Protein AF-A0A920PML4-F1 (afdb_monomer_lite)

Structure (mmCIF, N/CA/C/O backbone):
data_AF-A0A920PML4-F1
#
_entry.id   AF-A0A920PML4-F1
#
loop_
_atom_site.group_PDB
_atom_site.id
_atom_site.type_symbol
_atom_site.label_atom_id
_atom_site.label_alt_id
_atom_site.label_comp_id
_atom_site.label_asym_id
_atom_site.label_entity_id
_atom_site.label_seq_id
_atom_site.pdbx_PDB_ins_code
_atom_site.Cartn_x
_atom_site.Cartn_y
_atom_site.Cartn_z
_atom_site.occupancy
_atom_site.B_iso_or_equiv
_atom_site.auth_seq_id
_atom_site.auth_comp_id
_atom_site.auth_asym_id
_atom_site.auth_atom_id
_atom_site.pdbx_PDB_model_num
ATOM 1 N N . MET A 1 1 ? -35.516 1.525 7.802 1.00 27.05 1 MET A N 1
ATOM 2 C CA . MET A 1 1 ? -34.539 1.904 6.757 1.00 27.05 1 MET A CA 1
ATOM 3 C C . MET A 1 1 ? -33.253 1.131 7.011 1.00 27.05 1 MET A C 1
ATOM 5 O O . MET A 1 1 ? -32.820 1.053 8.150 1.00 27.05 1 MET A O 1
ATOM 9 N N . SER A 1 2 ? -32.764 0.420 5.994 1.00 31.12 2 SER A N 1
ATOM 10 C CA . SER A 1 2 ? -31.795 -0.679 6.101 1.00 31.12 2 SER A CA 1
ATOM 11 C C . SER A 1 2 ? -30.356 -0.174 5.957 1.00 31.12 2 SER A C 1
ATOM 13 O O . SER A 1 2 ? -29.983 0.253 4.870 1.00 31.12 2 SER A O 1
ATOM 15 N N . ALA A 1 3 ? -29.548 -0.254 7.018 1.00 28.50 3 ALA A N 1
ATOM 16 C CA . ALA A 1 3 ? -28.111 0.017 6.953 1.00 28.50 3 ALA A CA 1
ATOM 17 C C . ALA A 1 3 ? -27.355 -1.235 6.470 1.00 28.50 3 ALA A C 1
ATOM 19 O O . ALA A 1 3 ? -27.394 -2.297 7.102 1.00 28.50 3 ALA A O 1
ATOM 20 N N . ALA A 1 4 ? -26.701 -1.111 5.315 1.00 30.27 4 ALA A N 1
ATOM 21 C CA . ALA A 1 4 ? -25.788 -2.105 4.769 1.00 30.27 4 ALA A CA 1
ATOM 22 C C . ALA A 1 4 ? -24.530 -2.195 5.650 1.00 30.27 4 ALA A C 1
ATOM 24 O O . ALA A 1 4 ? -23.875 -1.188 5.906 1.00 30.27 4 ALA A O 1
ATOM 25 N N . ARG A 1 5 ? -24.209 -3.406 6.120 1.00 32.88 5 ARG A N 1
ATOM 26 C CA . ARG A 1 5 ? -23.005 -3.717 6.904 1.00 32.88 5 ARG A CA 1
ATOM 27 C C . ARG A 1 5 ? -21.889 -4.095 5.935 1.00 32.88 5 ARG A C 1
ATOM 29 O O . ARG A 1 5 ? -21.975 -5.139 5.293 1.00 32.88 5 ARG A O 1
ATOM 36 N N . TRP A 1 6 ? -20.887 -3.236 5.801 1.00 36.00 6 TRP A N 1
ATOM 37 C CA . TRP A 1 6 ? -19.739 -3.450 4.924 1.00 36.00 6 TRP A CA 1
ATOM 38 C C . TRP A 1 6 ? -18.569 -4.047 5.713 1.00 36.00 6 TRP A C 1
ATOM 40 O O . TRP A 1 6 ? -18.260 -3.579 6.803 1.00 36.00 6 TRP A O 1
ATOM 50 N N . GLY A 1 7 ? -17.900 -5.053 5.148 1.00 38.28 7 GLY A N 1
ATOM 51 C CA . GLY A 1 7 ? -16.597 -5.528 5.612 1.00 38.28 7 GLY A CA 1
ATOM 52 C C . GLY A 1 7 ? -15.780 -6.072 4.431 1.00 38.28 7 GLY A C 1
ATOM 53 O O . GLY A 1 7 ? -16.308 -6.909 3.695 1.00 38.28 7 GLY A O 1
ATOM 54 N N . PRO A 1 8 ? -14.538 -5.604 4.188 1.00 38.62 8 PRO A N 1
ATOM 55 C CA . PRO A 1 8 ? -13.738 -6.070 3.062 1.00 38.62 8 PRO A CA 1
ATOM 56 C C . PRO A 1 8 ? -12.984 -7.356 3.431 1.00 38.62 8 PRO A C 1
ATOM 58 O O . PRO A 1 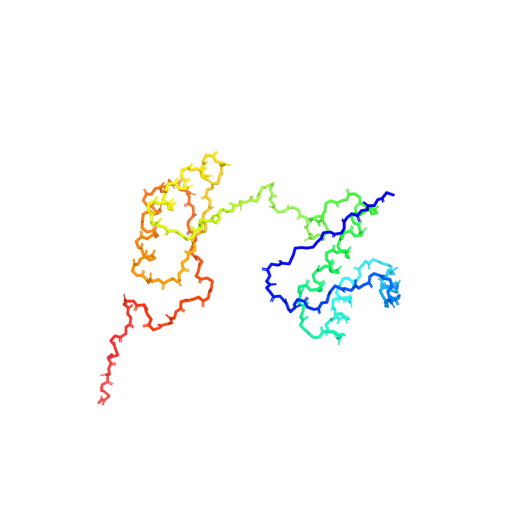8 ? -12.203 -7.397 4.378 1.00 38.62 8 PRO A O 1
ATOM 61 N N . THR A 1 9 ? -13.197 -8.424 2.665 1.00 45.94 9 THR A N 1
ATOM 62 C CA . THR A 1 9 ? -12.413 -9.667 2.752 1.00 45.94 9 THR A CA 1
ATOM 63 C C . THR A 1 9 ? -11.302 -9.611 1.698 1.00 45.94 9 THR A C 1
ATOM 65 O O . THR A 1 9 ? -11.587 -9.680 0.507 1.00 45.94 9 THR A O 1
ATOM 68 N N . TYR A 1 10 ? -10.040 -9.433 2.115 1.00 42.72 10 TYR A N 1
ATOM 69 C CA . TYR A 1 10 ? -8.894 -9.251 1.198 1.00 42.72 10 TYR A CA 1
ATOM 70 C C . TYR A 1 10 ? -8.141 -10.553 0.852 1.00 42.72 10 TYR A C 1
ATOM 72 O O . TYR A 1 10 ? -7.543 -10.646 -0.216 1.00 42.72 10 TYR A O 1
ATOM 80 N N . LEU A 1 11 ? -8.171 -11.575 1.717 1.00 39.28 11 LEU A N 1
ATOM 81 C CA . LEU A 1 11 ? -7.466 -12.849 1.505 1.00 39.28 11 LEU A CA 1
ATOM 82 C C . LEU A 1 11 ? -8.445 -14.028 1.394 1.00 39.28 11 LEU A C 1
ATOM 84 O O . LEU A 1 11 ? -9.502 -13.989 2.031 1.00 39.28 11 LEU A O 1
ATOM 88 N N . PRO A 1 12 ? -8.110 -15.082 0.620 1.00 36.81 12 PRO A N 1
ATOM 89 C CA . PRO A 1 12 ? -8.953 -16.265 0.510 1.00 36.81 12 PRO A CA 1
ATOM 90 C C . PRO A 1 12 ? -9.056 -16.972 1.869 1.00 36.81 12 PRO A C 1
ATOM 92 O O . PRO A 1 12 ? -8.082 -17.522 2.377 1.00 36.81 12 PRO A O 1
ATOM 95 N N . GLY A 1 13 ? -10.254 -16.948 2.452 1.00 44.03 13 GLY A N 1
ATOM 96 C CA . GLY A 1 13 ? -10.689 -17.864 3.505 1.00 44.03 13 GLY A CA 1
ATOM 97 C C . GLY A 1 13 ? -11.590 -18.952 2.905 1.00 44.03 13 GLY A C 1
ATOM 98 O O . GLY A 1 13 ? -12.191 -18.714 1.853 1.00 44.03 13 GLY A O 1
ATOM 99 N N . PRO A 1 14 ? -11.694 -20.145 3.520 1.00 37.91 14 PRO A N 1
ATOM 100 C CA . PRO A 1 14 ? -12.562 -21.212 3.026 1.00 37.91 14 PRO A CA 1
ATOM 101 C C . PRO A 1 14 ? -13.987 -20.695 2.765 1.00 37.91 14 PRO A C 1
ATOM 103 O O . PRO A 1 14 ? -14.621 -20.104 3.637 1.00 37.91 14 PRO A O 1
ATOM 106 N N . CYS A 1 15 ? -14.490 -20.919 1.547 1.00 32.44 15 CYS A N 1
ATOM 107 C CA . CYS A 1 15 ? -15.743 -20.358 1.022 1.00 32.44 15 CYS A CA 1
ATOM 108 C C . CYS A 1 15 ? -17.030 -20.944 1.644 1.00 32.44 15 CYS A C 1
ATOM 110 O O . CYS A 1 15 ? -18.126 -20.710 1.138 1.00 32.44 15 CYS A O 1
ATOM 112 N N . GLY A 1 16 ? -16.924 -21.707 2.731 1.00 42.53 16 GLY A N 1
ATOM 113 C CA . GLY A 1 16 ? -18.049 -22.351 3.403 1.00 42.53 16 GLY A CA 1
ATOM 114 C C . GLY A 1 16 ? -18.379 -21.660 4.717 1.00 42.53 16 GLY A C 1
ATOM 115 O O . GLY A 1 16 ? -17.903 -22.081 5.763 1.00 42.53 16 GLY A O 1
ATOM 116 N N . GLY A 1 17 ? -19.194 -20.606 4.676 1.00 39.62 17 GLY A N 1
ATOM 117 C CA . GLY A 1 17 ? -19.681 -19.986 5.907 1.00 39.62 17 GLY A CA 1
ATOM 118 C C . GLY A 1 17 ? -20.259 -18.592 5.731 1.00 39.62 17 GLY A C 1
ATOM 119 O O . GLY A 1 17 ? -19.791 -17.661 6.373 1.00 39.62 17 GLY A O 1
ATOM 120 N N . ARG A 1 18 ? -21.294 -18.421 4.896 1.00 34.62 18 ARG A N 1
ATOM 121 C CA . ARG A 1 18 ? -22.249 -17.335 5.169 1.00 34.62 18 ARG A CA 1
ATOM 122 C C . ARG A 1 18 ? -23.067 -17.785 6.379 1.00 34.62 18 ARG A C 1
ATOM 124 O O . ARG A 1 18 ? -23.756 -18.797 6.251 1.00 34.62 18 ARG A O 1
ATOM 131 N N . PRO A 1 19 ? -23.032 -17.094 7.528 1.00 43.34 19 PRO A N 1
ATOM 132 C CA . PRO A 1 19 ? -23.997 -17.371 8.572 1.00 43.34 19 PRO A CA 1
ATOM 133 C C . PRO A 1 19 ? -25.368 -16.966 8.029 1.00 43.34 19 PRO A C 1
ATOM 135 O O . PRO A 1 19 ? -25.600 -15.798 7.710 1.00 43.34 19 PRO A O 1
ATOM 138 N N . ASP A 1 20 ? -26.261 -17.940 7.876 1.00 33.97 20 ASP A N 1
ATOM 139 C CA . ASP A 1 20 ? -27.686 -17.684 7.722 1.00 33.97 20 ASP A CA 1
ATOM 140 C C . ASP A 1 20 ? -28.137 -16.831 8.917 1.00 33.97 20 ASP A C 1
ATOM 142 O O . ASP A 1 20 ? -28.082 -17.260 10.074 1.00 33.97 20 ASP A O 1
ATOM 146 N N . ARG A 1 21 ? -28.549 -15.594 8.619 1.00 41.91 21 ARG A N 1
ATOM 147 C CA . ARG A 1 21 ? -28.994 -14.572 9.576 1.00 41.91 21 ARG A CA 1
ATOM 148 C C . ARG A 1 21 ? -30.116 -15.074 10.493 1.00 41.91 21 ARG A C 1
ATOM 150 O O . ARG A 1 21 ? -30.304 -14.500 11.564 1.00 41.91 21 ARG A O 1
ATOM 157 N N . ASN A 1 22 ? -30.842 -16.119 10.095 1.00 37.00 22 ASN A N 1
ATOM 158 C CA . ASN A 1 22 ? -32.088 -16.516 10.737 1.00 37.00 22 ASN A CA 1
ATOM 159 C C . ASN A 1 22 ? -32.000 -17.777 11.605 1.00 37.00 22 ASN A C 1
ATOM 161 O O . ASN A 1 22 ? -33.006 -18.118 12.225 1.00 37.00 22 ASN A O 1
ATOM 165 N N . ARG A 1 23 ? -30.848 -18.465 11.704 1.00 32.09 23 ARG A N 1
ATOM 166 C CA . ARG A 1 23 ? -30.821 -19.786 12.368 1.00 32.09 23 ARG A CA 1
ATOM 167 C C . ARG A 1 23 ? -30.288 -19.835 13.800 1.00 32.09 23 ARG A C 1
ATOM 169 O O . ARG A 1 23 ? -30.569 -20.808 14.488 1.00 32.09 23 ARG A O 1
ATOM 176 N N . HIS A 1 24 ? -29.626 -18.796 14.310 1.00 35.00 24 HIS A N 1
ATOM 177 C CA . HIS A 1 24 ? -29.233 -18.756 15.724 1.00 35.00 24 HIS A CA 1
ATOM 178 C C . HIS A 1 24 ? -29.248 -17.325 16.280 1.00 35.00 24 HIS A C 1
ATOM 180 O O . HIS A 1 24 ? -28.524 -16.469 15.763 1.00 35.00 24 HIS A O 1
ATOM 186 N N . PRO A 1 25 ? -29.988 -17.036 17.370 1.00 38.00 25 PRO A N 1
ATOM 187 C CA . PRO A 1 25 ? -29.679 -15.883 18.202 1.00 38.00 25 PRO A CA 1
ATOM 188 C C . PRO A 1 25 ? -28.335 -16.165 18.886 1.00 38.00 25 PRO A C 1
ATOM 190 O O . PRO A 1 25 ? -28.274 -16.739 19.968 1.00 38.00 25 PRO A O 1
ATOM 193 N N . GLY A 1 26 ? -27.239 -15.851 18.195 1.00 40.12 26 GLY A N 1
ATOM 194 C CA . GLY A 1 26 ? -25.895 -16.001 18.738 1.00 40.12 26 GLY A CA 1
ATOM 195 C C . GLY A 1 26 ? -25.697 -15.139 19.996 1.00 40.12 26 GLY A C 1
ATOM 196 O O . GLY A 1 26 ? -26.408 -14.147 20.185 1.00 40.12 26 GLY A O 1
ATOM 197 N N . PRO A 1 27 ? -24.704 -15.465 20.839 1.00 38.72 27 PRO A N 1
ATOM 198 C CA . PRO A 1 27 ? -24.451 -14.816 22.134 1.00 38.72 27 PRO A CA 1
ATOM 199 C C . PRO A 1 27 ? -24.060 -13.327 22.039 1.00 38.72 27 PRO A C 1
ATOM 201 O O . PRO A 1 27 ? -23.781 -12.686 23.041 1.00 38.72 27 PRO A O 1
ATOM 204 N N . TRP A 1 28 ? -24.054 -12.731 20.847 1.00 43.59 28 TRP A N 1
ATOM 205 C CA . TRP A 1 28 ? -23.623 -11.355 20.607 1.00 43.59 28 TRP A CA 1
ATOM 206 C C . TRP A 1 28 ? -24.568 -10.297 21.197 1.00 43.59 28 TRP A C 1
ATOM 208 O O . TRP A 1 28 ? -24.132 -9.178 21.451 1.00 43.59 28 TRP A O 1
ATOM 218 N N . LYS A 1 29 ? -25.837 -10.634 21.487 1.00 36.31 29 LYS A N 1
ATOM 219 C CA . LYS A 1 29 ? -26.763 -9.715 22.181 1.00 36.31 29 LYS A CA 1
ATOM 220 C C . LYS A 1 29 ? -26.274 -9.309 23.577 1.00 36.31 29 LYS A C 1
ATOM 222 O O . LYS A 1 29 ? -26.647 -8.238 24.042 1.00 36.31 29 LYS A O 1
ATOM 227 N N . SER A 1 30 ? -25.448 -10.123 24.240 1.00 39.12 30 SER A N 1
ATOM 228 C CA . SER A 1 30 ? -24.910 -9.796 25.567 1.00 39.12 30 SER A CA 1
ATOM 229 C C . SER A 1 30 ? -23.632 -8.951 25.538 1.00 39.12 30 SER A C 1
ATOM 231 O O . SER A 1 30 ? -23.185 -8.534 26.601 1.00 39.12 30 SER A O 1
ATOM 233 N N . LEU A 1 31 ? -23.056 -8.680 24.359 1.00 45.81 31 LEU A N 1
ATOM 234 C CA . LEU A 1 31 ? -21.828 -7.883 24.211 1.00 45.81 31 LEU A CA 1
ATOM 235 C C . LEU A 1 31 ? -22.088 -6.363 24.220 1.00 45.81 31 LEU A C 1
ATOM 237 O O . LEU A 1 31 ? -21.153 -5.578 24.317 1.00 45.81 31 LEU A O 1
ATOM 241 N N . ALA A 1 32 ? -23.352 -5.933 24.158 1.00 37.50 32 ALA A N 1
ATOM 242 C CA . ALA A 1 32 ? -23.752 -4.525 24.130 1.00 37.50 32 ALA A CA 1
ATOM 243 C C . ALA A 1 32 ? -24.009 -3.948 25.542 1.00 37.50 32 ALA A C 1
ATOM 245 O O . ALA A 1 32 ? -25.109 -3.482 25.839 1.00 37.50 32 ALA A O 1
ATOM 246 N N . LYS A 1 33 ? -23.017 -4.007 26.441 1.00 35.44 33 LYS A N 1
ATOM 247 C CA . LYS A 1 33 ? -23.075 -3.364 27.769 1.00 35.44 33 LYS A CA 1
ATOM 248 C C . LYS A 1 33 ? -21.928 -2.363 27.941 1.00 35.44 33 LYS A C 1
ATOM 250 O O . LYS A 1 33 ? -20.781 -2.778 28.037 1.00 35.44 33 LYS A O 1
ATOM 255 N N . GLY A 1 34 ? -22.254 -1.076 28.096 1.00 44.75 34 GLY A N 1
ATOM 256 C CA . GLY A 1 34 ? -21.307 -0.043 28.551 1.00 44.75 34 GLY A CA 1
ATOM 257 C C . GLY A 1 34 ? -20.206 0.321 27.541 1.00 44.75 34 GLY A C 1
ATOM 258 O O . GLY A 1 34 ? -20.240 -0.194 26.426 1.00 44.75 34 GLY A O 1
ATOM 259 N N . PRO A 1 35 ? -19.276 1.245 27.889 1.00 48.25 35 PRO A N 1
ATOM 260 C CA . PRO A 1 35 ? -18.245 1.745 26.970 1.00 48.25 35 PRO A CA 1
ATOM 261 C C . PRO A 1 35 ? -17.557 0.559 26.303 1.00 48.25 35 PRO A C 1
ATOM 263 O O . PRO A 1 35 ? -17.115 -0.350 26.999 1.00 48.25 35 PRO A O 1
ATOM 266 N N . ILE A 1 36 ? -17.577 0.529 24.972 1.00 62.31 36 ILE A N 1
ATOM 267 C CA . ILE A 1 36 ? -17.338 -0.686 24.189 1.00 62.31 36 ILE A CA 1
ATOM 268 C C . ILE A 1 36 ? -15.958 -1.254 24.528 1.00 62.31 36 ILE A C 1
ATOM 270 O O . ILE A 1 36 ? -14.935 -0.694 24.146 1.00 62.31 36 ILE A O 1
ATOM 274 N N . GLN A 1 37 ? -15.944 -2.359 25.274 1.00 72.38 37 GLN A N 1
ATOM 275 C CA . GLN A 1 37 ? -14.733 -3.077 25.670 1.00 72.38 37 GLN A CA 1
ATOM 276 C C . GLN A 1 37 ? -14.260 -3.926 24.488 1.00 72.38 37 GLN A C 1
ATOM 278 O O . GLN A 1 37 ? -14.418 -5.146 24.481 1.00 72.38 37 GLN A O 1
ATOM 283 N N . LEU A 1 38 ? -13.755 -3.258 23.449 1.00 80.94 38 LEU A N 1
ATOM 284 C CA . LEU A 1 38 ? -13.303 -3.885 22.204 1.00 80.94 38 LEU A CA 1
ATOM 285 C C . LEU A 1 38 ? -12.282 -4.992 22.465 1.00 80.94 38 LEU A C 1
ATOM 287 O O . LEU A 1 38 ? -12.412 -6.074 21.901 1.00 80.94 38 LEU A O 1
ATOM 291 N N . ASP A 1 39 ? -11.350 -4.756 23.388 1.00 84.44 39 ASP A N 1
ATOM 292 C CA . ASP A 1 39 ? -10.336 -5.739 23.776 1.00 84.44 39 ASP A CA 1
ATOM 293 C C . ASP A 1 39 ? -10.979 -7.004 24.351 1.00 84.44 39 ASP A C 1
ATOM 295 O O . ASP A 1 39 ? -10.711 -8.098 23.871 1.00 84.44 39 ASP A O 1
ATOM 299 N N . CYS A 1 40 ? -11.942 -6.873 25.269 1.00 87.12 40 CYS A N 1
ATOM 300 C CA . CYS A 1 40 ? -12.646 -8.030 25.828 1.00 87.12 40 CYS A CA 1
ATOM 301 C C . CYS A 1 40 ? -13.470 -8.791 24.776 1.00 87.12 40 CYS A C 1
ATOM 303 O O . CYS A 1 40 ? -13.626 -10.010 24.867 1.00 87.12 40 CYS A O 1
ATOM 305 N N . ILE A 1 41 ? -14.021 -8.090 23.778 1.00 85.88 41 ILE A N 1
ATOM 306 C CA . ILE A 1 41 ? -14.730 -8.723 22.658 1.00 85.88 41 ILE A CA 1
ATOM 307 C C . ILE A 1 41 ? -13.737 -9.487 21.775 1.00 85.88 41 ILE A C 1
ATOM 309 O O . ILE A 1 41 ? -14.016 -10.628 21.406 1.00 85.88 41 ILE A O 1
ATOM 313 N N . ASN A 1 42 ? -12.587 -8.889 21.466 1.00 88.38 42 ASN A N 1
ATOM 314 C CA . ASN A 1 42 ? -11.527 -9.505 20.672 1.00 88.38 42 ASN A CA 1
ATOM 315 C C . ASN A 1 42 ? -10.929 -10.730 21.382 1.00 88.38 42 ASN A C 1
ATOM 317 O O . ASN A 1 42 ? -10.893 -11.804 20.779 1.00 88.38 42 ASN A O 1
ATOM 321 N N . ASP A 1 43 ? -10.620 -10.629 22.677 1.00 89.00 43 ASP A N 1
ATOM 322 C CA . ASP A 1 43 ? -10.169 -11.749 23.514 1.00 89.00 43 ASP A CA 1
ATOM 323 C C . ASP A 1 43 ? -11.188 -12.891 23.494 1.00 89.00 43 ASP A C 1
ATOM 325 O O . ASP A 1 43 ? -10.858 -14.056 23.256 1.00 89.00 43 ASP A O 1
ATOM 329 N N . ARG A 1 44 ? -12.476 -12.560 23.651 1.00 88.38 44 ARG A N 1
ATOM 330 C CA . ARG A 1 44 ? -13.540 -13.564 23.613 1.00 88.38 44 ARG A CA 1
ATOM 331 C C . ARG A 1 44 ? -13.679 -14.216 22.238 1.00 88.38 44 ARG A C 1
ATOM 333 O O . ARG A 1 44 ? -13.973 -15.411 22.152 1.00 88.38 44 ARG A O 1
ATOM 340 N N . MET A 1 45 ? -13.492 -13.462 21.155 1.00 89.94 45 MET A N 1
ATOM 341 C CA . MET A 1 45 ? -13.464 -14.018 19.800 1.00 89.94 45 MET A CA 1
ATOM 342 C C . MET A 1 45 ? -12.257 -14.940 19.588 1.00 89.94 45 MET A C 1
ATOM 344 O O . MET A 1 45 ? -12.389 -15.948 18.890 1.00 89.94 45 MET A O 1
ATOM 348 N N . ASP A 1 46 ? -11.108 -14.631 20.186 1.00 90.38 46 ASP A N 1
ATOM 349 C CA . ASP A 1 46 ? -9.899 -15.455 20.130 1.00 90.38 46 ASP A CA 1
ATOM 350 C C . ASP A 1 46 ? -10.028 -16.759 20.924 1.00 90.38 46 ASP A C 1
ATOM 352 O O . ASP A 1 46 ? -9.612 -17.813 20.432 1.00 90.38 46 ASP A O 1
ATOM 356 N N . GLU A 1 47 ? -10.691 -16.729 22.082 1.00 91.19 47 GLU A N 1
ATOM 357 C CA . GLU A 1 47 ? -11.038 -17.928 22.853 1.00 91.19 47 GLU A CA 1
ATOM 358 C C . GLU A 1 47 ? -11.995 -18.860 22.094 1.00 91.19 47 GLU A C 1
ATOM 360 O O . GLU A 1 47 ? -11.810 -20.080 22.083 1.00 91.19 47 GLU A O 1
ATOM 365 N N . LEU A 1 48 ? -13.039 -18.296 21.473 1.00 90.06 48 LEU A N 1
ATOM 366 C CA . LEU A 1 48 ? -14.119 -19.066 20.847 1.00 90.06 48 LEU A CA 1
ATOM 367 C C . LEU A 1 48 ? -13.761 -19.606 19.460 1.00 90.06 48 LEU A C 1
ATOM 369 O O . LEU A 1 48 ? -14.253 -20.664 19.066 1.00 90.06 48 LEU A O 1
ATOM 373 N N . LEU A 1 49 ? -12.937 -18.884 18.700 1.00 86.56 49 LEU A N 1
ATOM 374 C CA . LEU A 1 49 ? -12.575 -19.253 17.338 1.00 86.56 49 LEU A CA 1
ATOM 375 C C . LEU A 1 49 ? -11.094 -18.978 17.108 1.00 86.56 49 LEU A C 1
ATOM 377 O O . LEU A 1 49 ? -10.692 -17.844 16.883 1.00 86.56 49 LEU A O 1
ATOM 381 N N . LYS A 1 50 ? -10.262 -20.017 17.082 1.00 85.50 50 LYS A N 1
ATOM 382 C CA . LYS A 1 50 ? -8.840 -19.845 16.760 1.00 85.50 50 LYS A CA 1
ATOM 383 C C . LYS A 1 50 ? -8.668 -19.407 15.297 1.00 85.50 50 LYS A C 1
ATOM 385 O O . LYS A 1 50 ? -9.266 -19.981 14.383 1.00 85.50 50 LYS A O 1
ATOM 390 N N . GLY A 1 51 ? -7.835 -18.394 15.060 1.00 86.50 51 GLY A N 1
ATOM 391 C CA . GLY A 1 51 ? -7.573 -17.855 13.720 1.00 86.50 51 GLY A CA 1
ATOM 392 C C . GLY A 1 51 ? -8.753 -17.075 13.126 1.00 86.50 51 GLY A C 1
ATOM 393 O O . GLY A 1 51 ? -9.430 -16.335 13.834 1.00 86.50 51 GLY A O 1
ATOM 394 N N . HIS A 1 52 ? -8.977 -17.225 11.816 1.00 86.56 52 HIS A N 1
ATOM 395 C CA . HIS A 1 52 ? -10.084 -16.599 11.072 1.00 86.56 52 HIS A CA 1
ATOM 396 C C . HIS A 1 52 ? -10.201 -15.064 11.234 1.00 86.56 52 HIS A C 1
ATOM 398 O O . HIS A 1 52 ? -11.308 -14.549 11.423 1.00 86.56 52 HIS A O 1
ATOM 404 N N . PRO A 1 53 ? -9.094 -14.297 11.113 1.00 85.12 53 PRO A N 1
ATOM 405 C CA . PRO A 1 53 ? -9.116 -12.846 11.327 1.00 85.12 53 PRO A CA 1
ATOM 406 C C . PRO A 1 53 ? -10.065 -12.118 10.364 1.00 85.12 53 PRO A C 1
ATOM 408 O O . PRO A 1 53 ? -10.600 -11.070 10.698 1.00 85.12 53 PRO A O 1
ATOM 411 N N . TYR A 1 54 ? -10.334 -12.701 9.193 1.00 82.19 54 TYR A N 1
ATOM 412 C CA . TYR A 1 54 ? -11.249 -12.152 8.194 1.00 82.19 54 TYR A CA 1
ATOM 413 C C . TYR A 1 54 ? -12.726 -12.144 8.624 1.00 82.19 54 TYR A C 1
ATOM 415 O O . TYR A 1 54 ? -13.493 -11.328 8.124 1.00 82.19 54 TYR A O 1
ATOM 423 N N . VAL A 1 55 ? -13.145 -13.052 9.516 1.00 85.44 55 VAL A N 1
ATOM 424 C CA . VAL A 1 55 ? -14.509 -13.044 10.082 1.00 85.44 55 VAL A CA 1
ATOM 425 C C . VAL A 1 55 ? -14.567 -12.089 11.265 1.00 85.44 55 VAL A C 1
ATOM 427 O O . VAL A 1 55 ? -15.513 -11.316 11.399 1.00 85.44 55 VAL A O 1
ATOM 430 N N . LYS A 1 56 ? -13.535 -12.130 12.111 1.00 86.81 56 LYS A N 1
ATOM 431 C CA . LYS A 1 56 ? -13.435 -11.299 13.312 1.00 86.81 56 LYS A CA 1
ATOM 432 C C . LYS A 1 56 ? -13.346 -9.816 12.979 1.00 86.81 56 LYS A C 1
ATOM 434 O O . LYS A 1 56 ? -13.994 -9.023 13.647 1.00 86.81 56 LYS A O 1
ATOM 439 N N . SER A 1 57 ? -12.649 -9.451 11.901 1.00 87.19 57 SER A N 1
ATOM 440 C CA . SER A 1 57 ? -12.552 -8.059 11.453 1.00 87.19 57 SER A CA 1
ATOM 441 C C . SER A 1 57 ? -13.919 -7.437 11.169 1.00 87.19 57 SER A C 1
ATOM 443 O O . SER A 1 57 ? -14.135 -6.272 11.480 1.00 87.19 57 SER A O 1
ATOM 445 N N . ALA A 1 58 ? -14.872 -8.203 10.626 1.00 85.81 58 ALA A N 1
ATOM 446 C CA . ALA A 1 58 ? -16.224 -7.709 10.374 1.00 85.81 58 ALA A CA 1
ATOM 447 C C . ALA A 1 58 ? -16.976 -7.366 11.670 1.00 85.81 58 ALA A C 1
ATOM 449 O O . ALA A 1 58 ? -17.774 -6.430 11.688 1.00 85.81 58 ALA A O 1
ATOM 450 N N . ILE A 1 59 ? -16.721 -8.118 12.744 1.00 86.25 59 ILE A N 1
ATOM 451 C CA . ILE A 1 59 ? -17.301 -7.866 14.066 1.00 86.25 59 ILE A CA 1
ATOM 452 C C . ILE A 1 59 ? -16.595 -6.675 14.719 1.00 86.25 59 ILE A C 1
ATOM 454 O O . ILE A 1 59 ? -17.276 -5.760 15.168 1.00 86.25 59 ILE A O 1
ATOM 458 N N . ASP A 1 60 ? -15.262 -6.646 14.692 1.00 86.75 60 ASP A N 1
ATOM 459 C CA . ASP A 1 60 ? -14.451 -5.549 15.231 1.00 86.75 60 ASP A CA 1
ATOM 460 C C . ASP A 1 60 ? -14.831 -4.198 14.597 1.00 86.75 60 ASP A C 1
ATOM 462 O O . ASP A 1 60 ? -15.191 -3.263 15.310 1.00 86.75 60 ASP A O 1
ATOM 466 N N . MET A 1 61 ? -14.908 -4.113 13.262 1.00 86.94 61 MET A N 1
ATOM 467 C CA . MET A 1 61 ? -15.356 -2.895 12.568 1.00 86.94 61 MET A CA 1
ATOM 468 C C . MET A 1 61 ? -16.770 -2.466 12.978 1.00 86.94 61 MET A C 1
ATOM 470 O O . MET A 1 61 ? -17.031 -1.274 13.120 1.00 86.94 61 MET A O 1
ATOM 474 N N . ALA A 1 62 ? -17.691 -3.414 13.183 1.00 85.12 62 ALA A N 1
ATOM 475 C CA . ALA A 1 62 ? -19.041 -3.092 13.641 1.00 85.12 62 ALA A CA 1
ATOM 476 C C . ALA A 1 62 ? -19.034 -2.559 15.082 1.00 85.12 62 ALA A C 1
ATOM 478 O O . ALA A 1 62 ? -19.765 -1.620 15.393 1.00 85.12 62 ALA A O 1
ATOM 479 N N . CYS A 1 63 ? -18.192 -3.119 15.951 1.00 84.44 63 CYS A N 1
ATOM 480 C CA . CYS A 1 63 ? -17.998 -2.616 17.304 1.00 84.44 63 CYS A CA 1
ATOM 481 C C . CYS A 1 63 ? -17.373 -1.212 17.314 1.00 84.44 63 CYS A C 1
ATOM 483 O O . CYS A 1 63 ? -17.728 -0.418 18.178 1.00 84.44 63 CYS A O 1
ATOM 485 N N . TRP A 1 64 ? -16.519 -0.872 16.346 1.00 82.81 64 TRP A N 1
ATOM 486 C CA . TRP A 1 64 ? -15.992 0.488 16.166 1.00 82.81 64 TRP A CA 1
ATOM 487 C C . TRP A 1 64 ? -16.999 1.485 15.572 1.00 82.81 64 TRP A C 1
ATOM 489 O O . TRP A 1 64 ? -16.888 2.681 15.838 1.00 82.81 64 TRP A O 1
ATOM 499 N N . ASP A 1 65 ? -17.978 1.023 14.791 1.00 83.19 65 ASP A N 1
ATOM 500 C CA . ASP A 1 65 ? -18.989 1.881 14.154 1.00 83.19 65 ASP A CA 1
ATOM 501 C C . ASP A 1 65 ? -20.109 2.300 15.123 1.00 83.19 65 ASP A C 1
ATOM 503 O O . ASP A 1 65 ? -20.555 3.445 15.108 1.00 83.19 65 ASP A O 1
ATOM 507 N N . ILE A 1 66 ? -20.524 1.403 16.027 1.00 78.31 66 ILE A N 1
ATOM 508 C CA . ILE A 1 66 ? -21.619 1.644 16.986 1.00 78.31 66 ILE A CA 1
ATOM 509 C C . ILE A 1 66 ? -21.439 2.936 17.822 1.00 78.31 66 ILE A C 1
ATOM 511 O O . ILE A 1 66 ? -22.376 3.733 17.860 1.00 78.31 66 ILE A O 1
ATOM 515 N N . PRO A 1 67 ? -20.277 3.226 18.451 1.00 69.81 67 PRO A N 1
ATOM 516 C CA . PRO A 1 67 ? -20.088 4.473 19.192 1.00 69.81 67 PRO A CA 1
ATOM 517 C C . PRO A 1 67 ? -20.160 5.719 18.303 1.00 69.81 67 PRO A C 1
ATOM 519 O O . PRO A 1 67 ? -20.553 6.782 18.782 1.00 69.81 67 PRO A O 1
ATOM 522 N N . GLY A 1 68 ? -19.773 5.594 17.028 1.00 66.69 68 GLY A N 1
ATOM 523 C CA . GLY A 1 68 ? -19.836 6.672 16.040 1.00 66.69 68 GLY A CA 1
ATOM 524 C C . GLY A 1 68 ? -21.265 7.017 15.604 1.00 66.69 68 GLY A C 1
ATOM 525 O O . GLY A 1 68 ? -21.502 8.113 15.098 1.00 66.69 68 GLY A O 1
ATOM 526 N N . GLN A 1 69 ? -22.230 6.116 15.825 1.00 68.44 69 GLN A N 1
ATOM 527 C CA . GLN A 1 69 ? -23.650 6.376 15.566 1.00 68.44 69 GLN A CA 1
ATOM 528 C C . GLN A 1 69 ? -24.301 7.180 16.700 1.00 68.44 69 GLN A C 1
ATOM 530 O O . GLN A 1 69 ? -25.073 8.098 16.431 1.00 68.44 69 GLN A O 1
ATOM 535 N N . ASP A 1 70 ? -23.955 6.886 17.957 1.00 68.00 70 ASP A N 1
ATOM 536 C CA . ASP A 1 70 ? -24.496 7.594 19.129 1.00 68.00 70 ASP A CA 1
ATOM 537 C C . ASP A 1 70 ? -23.812 8.950 19.374 1.00 68.00 70 ASP A C 1
ATOM 539 O O . ASP A 1 70 ? -24.382 9.854 19.989 1.00 68.00 70 ASP A O 1
ATOM 543 N N . ARG A 1 71 ? -22.572 9.110 18.899 1.00 66.88 71 ARG A N 1
ATOM 544 C CA . ARG A 1 71 ? -21.816 10.365 18.935 1.00 66.88 71 ARG A CA 1
ATOM 545 C C . ARG A 1 71 ? -21.255 10.603 17.539 1.00 66.88 71 ARG A C 1
ATOM 547 O O . ARG A 1 71 ? -20.387 9.829 17.149 1.00 66.88 71 ARG A O 1
ATOM 554 N N . PRO A 1 72 ? -21.667 11.658 16.809 1.00 70.12 72 PRO A N 1
ATOM 555 C CA . PRO A 1 72 ? -21.223 11.923 15.439 1.00 70.12 72 PRO A CA 1
ATOM 556 C C . PRO A 1 72 ? -19.774 12.442 15.417 1.00 70.12 72 PRO A C 1
ATOM 558 O O . PRO A 1 72 ? -19.486 13.566 15.010 1.00 70.12 72 PRO A O 1
ATOM 561 N N . LEU A 1 73 ? -18.850 11.629 15.918 1.00 77.12 73 LEU A N 1
ATOM 562 C CA . LEU A 1 73 ? -17.423 11.867 15.938 1.00 77.12 73 LEU A CA 1
ATOM 563 C C . LEU A 1 73 ? -16.776 10.952 14.897 1.00 77.12 73 LEU A C 1
ATOM 565 O O . LEU A 1 73 ? -17.076 9.759 14.854 1.00 77.12 73 LEU A O 1
ATOM 569 N N . PRO A 1 74 ? -15.855 11.474 14.078 1.00 81.62 74 PRO A N 1
ATOM 570 C CA . PRO A 1 74 ? -15.056 10.635 13.199 1.00 81.62 74 PRO A CA 1
ATOM 571 C C . PRO A 1 74 ? -14.276 9.573 13.988 1.00 81.62 74 PRO A C 1
ATOM 573 O O . PRO A 1 74 ? -13.718 9.878 15.043 1.00 81.62 74 PRO A O 1
ATOM 576 N N . LEU A 1 75 ? -14.164 8.356 13.445 1.00 82.75 75 LEU A N 1
ATOM 577 C CA . LEU A 1 75 ? -13.472 7.230 14.093 1.00 82.75 75 LEU A CA 1
ATOM 578 C C . LEU A 1 75 ? -12.026 7.564 14.500 1.00 82.75 75 LEU A C 1
ATOM 580 O O . LEU A 1 75 ? -11.575 7.150 15.563 1.00 82.75 75 LEU A O 1
ATOM 584 N N . TYR A 1 76 ? -11.310 8.372 13.709 1.00 85.69 76 TYR A N 1
ATOM 585 C CA . TYR A 1 76 ? -9.944 8.783 14.054 1.00 85.69 76 TYR A CA 1
ATOM 586 C C . TYR A 1 76 ? -9.871 9.532 15.393 1.00 85.69 76 TYR A C 1
ATOM 588 O O . TYR A 1 76 ? -8.842 9.487 16.053 1.00 85.69 76 TYR A O 1
ATOM 596 N N . THR A 1 77 ? -10.947 10.201 15.824 1.00 84.12 77 THR A N 1
ATOM 597 C CA . THR A 1 77 ? -11.011 10.883 17.125 1.00 84.12 77 THR A CA 1
ATOM 598 C C . THR A 1 77 ? -10.978 9.876 18.270 1.00 84.12 77 THR A C 1
ATOM 600 O O . THR A 1 77 ? -10.332 10.125 19.282 1.00 84.12 77 THR A O 1
ATOM 603 N N . LEU A 1 78 ? -11.626 8.721 18.092 1.00 79.50 78 LEU A N 1
ATOM 604 C CA . LEU A 1 78 ? -11.603 7.625 19.062 1.00 79.50 78 LEU A CA 1
ATOM 605 C C . LEU A 1 78 ? -10.246 6.906 19.072 1.00 79.50 78 LEU A C 1
ATOM 607 O O . LEU A 1 78 ? -9.804 6.455 20.121 1.00 79.50 78 LEU A O 1
ATOM 611 N N . LEU A 1 79 ? -9.562 6.854 17.924 1.00 82.94 79 LEU A N 1
ATOM 612 C CA . LEU A 1 79 ? -8.247 6.220 17.755 1.00 82.94 79 LEU A CA 1
ATOM 613 C C . LEU A 1 79 ? -7.056 7.082 18.224 1.00 82.94 79 LEU A C 1
ATOM 615 O O . LEU A 1 79 ? -5.910 6.718 17.975 1.00 82.94 79 LEU A O 1
ATOM 619 N N . GLY A 1 80 ? -7.301 8.215 18.889 1.00 84.00 80 GLY A N 1
ATOM 620 C CA . GLY A 1 80 ? -6.244 9.097 19.408 1.00 84.00 80 GLY A CA 1
ATOM 621 C C . GLY A 1 80 ? -6.089 10.429 18.673 1.00 84.00 80 GLY A C 1
ATOM 622 O O . GLY A 1 80 ? -5.160 11.180 18.953 1.00 84.00 80 GLY A O 1
ATOM 623 N N . GLY A 1 81 ? -7.011 10.761 17.771 1.00 87.88 81 GLY A N 1
ATOM 624 C CA . GLY A 1 81 ? -7.046 12.045 17.083 1.00 87.88 81 GLY A CA 1
ATOM 625 C C . GLY A 1 81 ? -6.373 12.040 15.712 1.00 87.88 81 GLY A C 1
ATOM 626 O O . GLY A 1 81 ? -5.911 11.029 15.184 1.00 87.88 81 GLY A O 1
ATOM 627 N N . LYS A 1 82 ? -6.386 13.213 15.080 1.00 91.88 82 LYS A N 1
ATOM 628 C CA . LYS A 1 82 ? -5.914 13.403 13.710 1.00 91.88 82 LYS A CA 1
ATOM 629 C C . LYS A 1 82 ? -4.433 13.777 13.700 1.00 91.88 82 LYS A C 1
ATOM 631 O O . LYS A 1 82 ? -4.082 14.874 14.113 1.00 91.88 82 LYS A O 1
ATOM 636 N N . GLN A 1 83 ? -3.594 12.905 13.145 1.00 91.38 83 GLN A N 1
ATOM 637 C CA . GLN A 1 83 ? -2.153 13.165 13.000 1.00 91.38 83 GLN A CA 1
ATOM 638 C C . GLN A 1 83 ? -1.785 13.904 11.700 1.00 91.38 83 GLN A C 1
ATOM 640 O O . GLN A 1 83 ? -0.729 14.520 11.622 1.00 91.38 83 GLN A O 1
ATOM 645 N N . GLN A 1 84 ? -2.624 13.827 10.661 1.00 92.31 84 GLN A N 1
ATOM 646 C CA . GLN A 1 84 ? -2.371 14.460 9.360 1.00 92.31 84 GLN A CA 1
ATOM 647 C C . GLN A 1 84 ? -3.673 14.805 8.631 1.00 92.31 84 GLN A C 1
ATOM 649 O O . GLN A 1 84 ? -4.676 14.103 8.768 1.00 92.31 84 GLN A O 1
ATOM 654 N N . ASP A 1 85 ? -3.653 15.867 7.819 1.00 92.00 85 ASP A N 1
ATOM 655 C CA . ASP A 1 85 ? -4.816 16.320 7.042 1.00 92.00 85 ASP A CA 1
ATOM 656 C C . ASP A 1 85 ? -5.139 15.466 5.825 1.00 92.00 85 ASP A C 1
ATOM 658 O O . ASP A 1 85 ? -6.301 15.374 5.428 1.00 92.00 85 ASP A O 1
ATOM 662 N N . LYS A 1 86 ? -4.116 14.849 5.23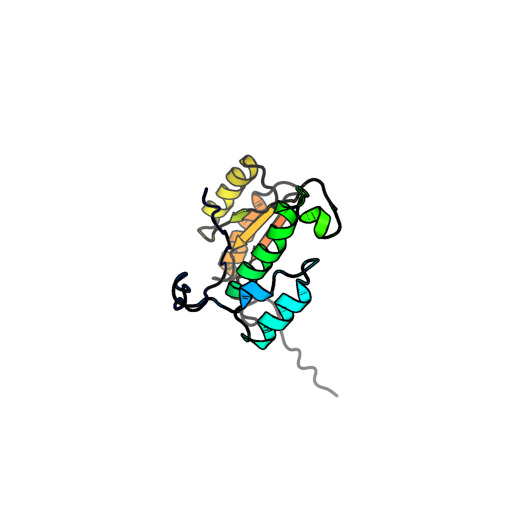5 1.00 89.88 86 LYS A N 1
ATOM 663 C CA . LYS A 1 86 ? -4.223 14.065 4.008 1.00 89.88 86 LYS A CA 1
ATOM 664 C C . LYS A 1 86 ? -3.360 12.818 4.129 1.00 89.88 86 LYS A C 1
ATOM 666 O O . LYS A 1 86 ? -2.272 12.869 4.692 1.00 89.88 86 LYS A O 1
ATOM 671 N N . VAL A 1 87 ? -3.836 11.716 3.558 1.00 90.69 87 VAL A N 1
ATOM 672 C CA . VAL A 1 87 ? -3.089 10.457 3.464 1.00 90.69 87 VAL A CA 1
ATOM 673 C C . VAL A 1 87 ? -2.621 10.284 2.025 1.00 90.69 87 VAL A C 1
ATOM 675 O O . VAL A 1 87 ? -3.410 10.432 1.092 1.00 90.69 87 VAL A O 1
ATOM 678 N N . LYS A 1 88 ? -1.337 9.974 1.831 1.00 90.44 88 LYS A N 1
ATOM 679 C CA . LYS A 1 88 ? -0.802 9.675 0.499 1.00 90.44 88 LYS A CA 1
ATOM 680 C C . LYS A 1 88 ? -1.294 8.300 0.057 1.00 90.44 88 LYS A C 1
ATOM 682 O O . LYS A 1 88 ? -0.933 7.290 0.657 1.00 90.44 88 LYS A O 1
ATOM 687 N N . LEU A 1 89 ? -2.095 8.264 -1.000 1.00 92.94 89 LEU A N 1
ATOM 688 C CA . LEU A 1 89 ? -2.520 7.018 -1.626 1.00 92.94 89 LEU A CA 1
ATOM 689 C C . LEU A 1 89 ? -1.462 6.535 -2.618 1.00 92.94 89 LEU A C 1
ATOM 691 O O . LEU A 1 89 ? -0.689 7.329 -3.157 1.00 92.94 89 LEU A O 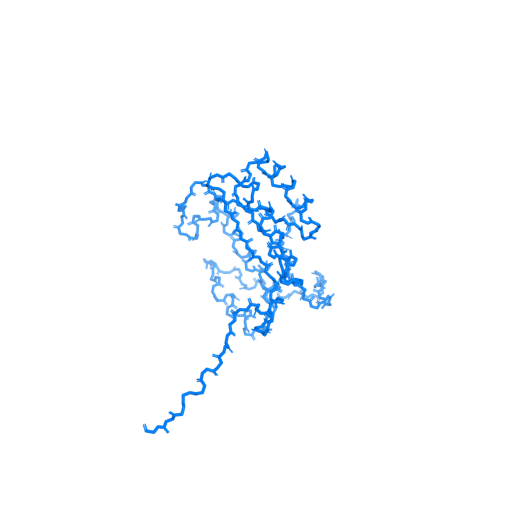1
ATOM 695 N N . TYR A 1 90 ? -1.450 5.231 -2.869 1.00 93.19 90 TYR A N 1
ATOM 696 C CA . TYR A 1 90 ? -0.646 4.631 -3.924 1.00 93.19 90 TYR A CA 1
ATOM 697 C C . TYR A 1 90 ? -1.539 3.872 -4.900 1.00 93.19 90 TYR A C 1
ATOM 699 O O . TYR A 1 90 ? -2.618 3.402 -4.531 1.00 93.19 90 TYR A O 1
ATOM 707 N N . LYS A 1 91 ? -1.080 3.743 -6.144 1.00 93.62 91 LYS A N 1
ATOM 708 C CA . LYS A 1 91 ? -1.757 2.955 -7.175 1.00 93.62 91 LYS A CA 1
ATOM 709 C C . LYS A 1 91 ? -0.960 1.692 -7.470 1.00 93.62 91 LYS A C 1
ATOM 711 O O . LYS A 1 91 ? 0.261 1.738 -7.611 1.00 93.62 91 LYS A O 1
ATOM 716 N N . VAL A 1 92 ? -1.649 0.560 -7.567 1.00 92.44 92 VAL A N 1
ATOM 717 C CA . VAL A 1 92 ? -1.026 -0.700 -7.977 1.00 92.44 92 VAL A CA 1
ATOM 718 C C . VAL A 1 92 ? -0.904 -0.722 -9.500 1.00 92.44 92 VAL A C 1
ATOM 720 O O . VAL A 1 92 ? -1.898 -0.604 -10.215 1.00 92.44 92 VAL A O 1
ATOM 723 N N . VAL A 1 93 ? 0.317 -0.899 -9.994 1.00 89.94 93 VAL A N 1
ATOM 724 C CA . VAL A 1 93 ? 0.613 -1.167 -11.399 1.00 89.94 93 VAL A CA 1
ATOM 725 C C . VAL A 1 93 ? 0.536 -2.677 -11.595 1.00 89.94 93 VAL A C 1
ATOM 727 O O . VAL A 1 93 ? 1.413 -3.432 -11.159 1.00 89.94 93 VAL A O 1
ATOM 730 N N . THR A 1 94 ? -0.557 -3.127 -12.209 1.00 86.25 94 THR A N 1
ATOM 731 C CA . THR A 1 94 ? -0.777 -4.543 -12.508 1.00 86.25 94 THR A CA 1
ATOM 732 C C . THR A 1 94 ? 0.335 -5.065 -13.412 1.00 86.25 94 THR A C 1
ATOM 734 O O . THR A 1 94 ? 0.744 -4.405 -14.364 1.00 86.25 94 THR A O 1
ATOM 737 N N . ARG A 1 95 ? 0.825 -6.269 -13.107 1.00 82.50 95 ARG A N 1
ATOM 738 C CA . ARG A 1 95 ? 1.921 -6.906 -13.837 1.00 82.50 95 ARG A CA 1
ATOM 739 C C . ARG A 1 95 ? 1.509 -7.224 -15.276 1.00 82.50 95 ARG A C 1
ATOM 741 O O . ARG A 1 95 ? 0.669 -8.098 -15.484 1.00 82.50 95 ARG A O 1
ATOM 748 N N . THR A 1 96 ? 2.147 -6.574 -16.244 1.00 85.62 96 THR A N 1
ATOM 749 C CA . THR A 1 96 ? 1.968 -6.812 -17.684 1.00 85.62 96 THR A CA 1
ATOM 750 C C . THR A 1 96 ? 3.320 -6.693 -18.416 1.00 85.62 96 THR A C 1
ATOM 752 O O . THR A 1 96 ? 4.376 -6.986 -17.835 1.00 85.62 96 THR A O 1
ATOM 755 N N . ASP A 1 97 ? 3.295 -6.347 -19.702 1.00 86.88 97 ASP A N 1
ATOM 756 C CA . ASP A 1 97 ? 4.480 -5.992 -20.480 1.00 86.88 97 ASP A CA 1
ATOM 757 C C . ASP A 1 97 ? 5.154 -4.711 -19.926 1.00 86.88 97 ASP A C 1
ATOM 759 O O . ASP A 1 97 ? 4.440 -3.786 -19.525 1.00 86.88 97 ASP A O 1
ATOM 763 N N . PRO A 1 98 ? 6.501 -4.626 -19.887 1.00 86.75 98 PRO A N 1
ATOM 764 C CA . PRO A 1 98 ? 7.217 -3.455 -19.379 1.00 86.75 98 PRO A CA 1
ATOM 765 C C . PRO A 1 98 ? 6.788 -2.108 -19.986 1.00 86.75 98 PRO A C 1
ATOM 767 O O . PRO A 1 98 ? 6.681 -1.131 -19.245 1.00 86.75 98 PRO A O 1
ATOM 770 N N . ASP A 1 99 ? 6.524 -2.039 -21.294 1.00 88.75 99 ASP A N 1
ATOM 771 C CA . ASP A 1 99 ? 6.130 -0.787 -21.958 1.00 88.75 99 ASP A CA 1
ATOM 772 C C . ASP A 1 99 ? 4.701 -0.395 -21.589 1.00 88.75 99 ASP A C 1
ATOM 774 O O . ASP A 1 99 ? 4.415 0.766 -21.285 1.00 88.75 99 ASP A O 1
ATOM 778 N N . ALA A 1 100 ? 3.807 -1.382 -21.520 1.00 89.25 100 ALA A N 1
ATOM 779 C CA . ALA A 1 100 ? 2.443 -1.162 -21.060 1.00 89.25 100 ALA A CA 1
ATOM 780 C C . ALA A 1 100 ? 2.408 -0.670 -19.604 1.00 89.25 100 ALA A C 1
ATOM 782 O O . ALA A 1 100 ? 1.601 0.194 -19.271 1.00 89.25 100 ALA A O 1
ATOM 783 N N . MET A 1 101 ? 3.283 -1.188 -18.736 1.00 90.06 101 MET A N 1
ATOM 784 C CA . MET A 1 101 ? 3.390 -0.743 -17.342 1.00 90.06 101 MET A CA 1
ATOM 785 C C . MET A 1 101 ? 3.911 0.691 -17.233 1.00 90.06 101 MET A C 1
ATOM 787 O O . MET A 1 101 ? 3.380 1.469 -16.440 1.00 90.06 101 MET A O 1
ATOM 791 N N . ALA A 1 102 ? 4.912 1.050 -18.039 1.00 90.50 102 ALA A N 1
ATOM 792 C CA . ALA A 1 102 ? 5.467 2.398 -18.086 1.00 90.50 102 ALA A CA 1
ATOM 793 C C . ALA A 1 102 ? 4.422 3.434 -18.540 1.00 90.50 102 ALA A C 1
ATOM 795 O O . ALA A 1 102 ? 4.273 4.479 -17.906 1.00 90.50 102 ALA A O 1
ATOM 796 N N . ALA A 1 103 ? 3.618 3.109 -19.560 1.00 91.25 103 ALA A N 1
ATOM 797 C CA . ALA A 1 103 ? 2.549 3.985 -20.044 1.00 91.25 103 ALA A CA 1
ATOM 798 C C . ALA A 1 103 ? 1.499 4.315 -18.962 1.00 91.25 103 ALA A C 1
ATOM 800 O O . ALA A 1 103 ? 1.006 5.442 -18.896 1.00 91.25 103 ALA A O 1
ATOM 801 N N . ARG A 1 104 ? 1.204 3.371 -18.053 1.00 91.75 104 ARG A N 1
ATOM 802 C CA . ARG A 1 104 ? 0.229 3.580 -16.964 1.00 91.75 104 ARG A CA 1
ATOM 803 C C . ARG A 1 104 ? 0.675 4.608 -15.933 1.00 91.75 104 ARG A C 1
ATOM 805 O O . ARG A 1 104 ? -0.175 5.186 -15.264 1.00 91.75 104 ARG A O 1
ATOM 812 N N . ILE A 1 105 ? 1.976 4.868 -15.806 1.00 93.31 105 ILE A N 1
ATOM 813 C CA . ILE A 1 105 ? 2.479 5.883 -14.873 1.00 93.31 105 ILE A CA 1
ATOM 814 C C . ILE A 1 105 ? 1.971 7.271 -15.257 1.00 93.31 105 ILE A C 1
ATOM 816 O O . ILE A 1 105 ? 1.517 8.005 -14.385 1.00 93.31 105 ILE A O 1
ATOM 820 N N . ALA A 1 106 ? 1.970 7.608 -16.548 1.00 91.94 106 ALA A N 1
ATOM 821 C CA . ALA A 1 106 ? 1.459 8.894 -17.015 1.00 91.94 106 ALA A CA 1
ATOM 822 C C . ALA A 1 106 ? -0.045 9.051 -16.722 1.00 91.94 106 ALA A C 1
ATOM 824 O O . ALA A 1 106 ? -0.477 10.102 -16.250 1.00 91.94 106 ALA A O 1
ATOM 825 N N . GLU A 1 107 ? -0.828 7.987 -16.928 1.00 92.88 107 GLU A N 1
ATOM 826 C CA . GLU A 1 107 ? -2.262 7.964 -16.607 1.00 92.88 107 GLU A CA 1
ATOM 827 C C . GLU A 1 107 ? -2.501 8.173 -15.102 1.00 92.88 107 GLU A C 1
ATOM 829 O O . GLU A 1 107 ? -3.255 9.056 -14.695 1.00 92.88 107 GLU A O 1
ATOM 834 N N . TYR A 1 108 ? -1.796 7.424 -14.251 1.00 93.69 108 TYR A N 1
ATOM 835 C CA . TYR A 1 108 ? -1.943 7.534 -12.798 1.00 93.69 108 TYR A CA 1
ATOM 836 C C . TYR A 1 108 ? -1.428 8.867 -12.246 1.00 93.69 108 TYR A C 1
ATOM 838 O O . TYR A 1 108 ? -1.980 9.391 -11.274 1.00 93.69 108 TYR A O 1
ATOM 846 N N . ARG A 1 109 ? -0.412 9.459 -12.878 1.00 93.94 109 ARG A N 1
ATOM 847 C CA . ARG A 1 109 ? 0.059 10.807 -12.547 1.00 93.94 109 ARG A CA 1
ATOM 848 C C . ARG A 1 109 ? -1.004 11.856 -12.849 1.00 93.94 109 ARG A C 1
ATOM 850 O O . ARG A 1 109 ? -1.188 12.763 -12.029 1.00 93.94 109 ARG A O 1
ATOM 857 N N . ALA A 1 110 ? -1.703 11.719 -13.978 1.00 93.00 110 ALA A N 1
ATOM 858 C CA . ALA A 1 110 ? -2.813 12.588 -14.365 1.00 93.00 110 ALA A CA 1
ATOM 859 C C . ALA A 1 110 ? -4.016 12.453 -13.412 1.00 93.00 110 ALA A C 1
ATOM 861 O O . ALA A 1 110 ? -4.664 13.450 -13.106 1.00 93.00 110 ALA A O 1
ATOM 862 N N . GLU A 1 111 ? -4.250 11.260 -12.851 1.00 93.25 111 GLU A N 1
ATOM 863 C CA . GLU A 1 111 ? -5.204 11.037 -11.747 1.00 93.25 111 GLU A CA 1
ATOM 864 C C . GLU A 1 111 ? -4.752 11.670 -10.407 1.00 93.25 111 GLU A C 1
ATOM 866 O O . GLU A 1 111 ? -5.528 11.730 -9.454 1.00 93.25 111 GLU A O 1
ATOM 871 N N . GLY A 1 112 ? -3.507 12.156 -10.309 1.00 92.62 112 GLY A N 1
ATOM 872 C CA . GLY A 1 112 ? -2.960 12.823 -9.121 1.00 92.62 112 GLY A CA 1
ATOM 873 C C . GLY A 1 112 ? -2.151 11.920 -8.184 1.00 92.62 112 GLY A C 1
ATOM 874 O O . GLY A 1 112 ? -1.693 12.382 -7.136 1.00 92.62 112 GLY A O 1
ATOM 875 N N . TYR A 1 113 ? -1.925 10.653 -8.542 1.00 93.75 113 TYR A N 1
ATOM 876 C CA . TYR A 1 113 ? -1.063 9.765 -7.763 1.00 93.75 113 TYR A CA 1
ATOM 877 C C . TYR A 1 113 ? 0.412 10.128 -7.946 1.00 93.75 113 TYR A C 1
ATOM 879 O O . TYR A 1 113 ? 0.828 10.638 -8.984 1.00 93.75 113 TYR A O 1
ATOM 887 N N . ARG A 1 114 ? 1.204 9.888 -6.900 1.00 93.44 114 ARG A N 1
ATOM 888 C CA . ARG A 1 114 ? 2.671 10.045 -6.907 1.00 93.44 114 ARG A CA 1
ATOM 889 C C . ARG A 1 114 ? 3.401 8.828 -6.337 1.00 93.44 114 ARG A C 1
ATOM 891 O O . ARG A 1 114 ? 4.622 8.763 -6.387 1.00 93.44 114 ARG A O 1
ATOM 898 N N . ASN A 1 115 ? 2.653 7.865 -5.797 1.00 95.19 115 ASN A N 1
ATOM 899 C CA . ASN A 1 115 ? 3.183 6.634 -5.229 1.00 95.19 115 ASN A CA 1
ATOM 900 C C . ASN A 1 115 ? 2.640 5.451 -6.032 1.00 95.19 115 ASN A C 1
ATOM 902 O O . ASN A 1 115 ? 1.425 5.322 -6.211 1.00 95.19 115 ASN A O 1
ATOM 906 N N . TYR A 1 116 ? 3.523 4.559 -6.459 1.00 94.50 116 TYR A N 1
ATOM 907 C CA . TYR A 1 116 ? 3.179 3.421 -7.302 1.00 94.50 116 TYR A CA 1
ATOM 908 C C . TYR A 1 116 ? 3.684 2.125 -6.670 1.00 94.50 116 TYR A C 1
ATOM 910 O O . TYR A 1 116 ? 4.792 2.074 -6.139 1.00 94.50 116 TYR A O 1
ATOM 918 N N . GLN A 1 117 ? 2.875 1.066 -6.719 1.00 94.00 117 GLN A N 1
ATOM 919 C CA . GLN A 1 117 ? 3.282 -0.284 -6.328 1.00 94.00 117 GLN A CA 1
ATOM 920 C C . GLN A 1 117 ? 3.318 -1.181 -7.561 1.00 94.00 117 GLN A C 1
ATOM 922 O O . GLN A 1 117 ? 2.274 -1.503 -8.123 1.00 94.00 117 GLN A O 1
ATOM 927 N N . VAL A 1 118 ? 4.504 -1.620 -7.963 1.00 92.00 118 VAL A N 1
ATOM 928 C CA . VAL A 1 118 ? 4.692 -2.556 -9.070 1.00 92.00 118 VAL A CA 1
ATOM 929 C C . VAL A 1 118 ? 4.673 -3.987 -8.550 1.00 92.00 118 VAL A C 1
ATOM 931 O O . VAL A 1 118 ? 5.396 -4.332 -7.615 1.00 92.00 118 VAL A O 1
ATOM 934 N N . LYS A 1 119 ? 3.854 -4.838 -9.172 1.00 89.19 119 LYS A N 1
ATOM 935 C CA . LYS A 1 119 ? 3.818 -6.273 -8.867 1.00 89.19 119 LYS A CA 1
ATOM 936 C C . LYS A 1 119 ? 4.968 -7.008 -9.564 1.00 89.19 119 LYS A C 1
ATOM 938 O O . LYS A 1 119 ? 5.036 -7.024 -10.793 1.00 89.19 119 LYS A O 1
ATOM 943 N N . VAL A 1 120 ? 5.823 -7.654 -8.773 1.00 86.50 120 VAL A N 1
ATOM 944 C CA . VAL A 1 120 ? 7.001 -8.431 -9.211 1.00 86.50 120 VAL A CA 1
ATOM 945 C C . VAL A 1 120 ? 6.908 -9.886 -8.724 1.00 86.50 120 VAL A C 1
ATOM 947 O O . VAL A 1 120 ? 5.898 -10.285 -8.143 1.00 86.50 120 VAL A O 1
ATOM 950 N N . GLY A 1 121 ? 7.928 -10.706 -8.975 1.00 81.62 121 GLY A N 1
ATOM 951 C CA . GLY A 1 121 ? 8.001 -12.097 -8.516 1.00 81.62 121 GLY A CA 1
ATOM 952 C C . GLY A 1 121 ? 7.595 -13.113 -9.583 1.00 81.62 121 GLY A C 1
ATOM 953 O O . GLY A 1 121 ? 6.938 -14.103 -9.264 1.00 81.62 121 GLY A O 1
ATOM 954 N N . ALA A 1 122 ? 7.908 -12.840 -10.854 1.00 78.75 122 ALA A N 1
ATOM 955 C CA . ALA A 1 122 ? 7.761 -13.807 -11.944 1.00 78.75 122 ALA A CA 1
ATOM 956 C C . ALA A 1 122 ? 9.129 -14.350 -12.371 1.00 78.75 122 ALA A C 1
ATOM 958 O O . ALA A 1 122 ? 9.506 -15.462 -12.018 1.00 78.75 122 ALA A O 1
ATOM 959 N N . ASP A 1 123 ? 9.867 -13.531 -13.111 1.00 85.50 123 ASP A N 1
ATOM 960 C CA . ASP A 1 123 ? 11.204 -13.806 -13.607 1.00 85.50 123 ASP A CA 1
ATOM 961 C C . ASP A 1 123 ? 12.088 -12.615 -13.212 1.00 85.50 123 ASP A C 1
ATOM 963 O O . ASP A 1 123 ? 11.738 -11.485 -13.569 1.00 85.50 123 ASP A O 1
ATOM 967 N N . PRO A 1 124 ? 13.204 -12.824 -12.487 1.00 85.19 124 PRO A N 1
ATOM 968 C CA . PRO A 1 124 ? 14.019 -11.728 -11.972 1.00 85.19 124 PRO A CA 1
ATOM 969 C C . PRO A 1 124 ? 14.522 -10.766 -13.050 1.00 85.19 124 PRO A C 1
ATOM 971 O O . PRO A 1 124 ? 14.500 -9.557 -12.838 1.00 85.19 124 PRO A O 1
ATOM 974 N N . LEU A 1 125 ? 14.948 -11.272 -14.211 1.00 86.94 125 LEU A N 1
ATOM 975 C CA . LEU A 1 125 ? 15.492 -10.427 -15.279 1.00 86.94 125 LEU A CA 1
ATOM 976 C C . LEU A 1 125 ? 14.398 -9.565 -15.912 1.00 86.94 125 LEU A C 1
ATOM 978 O O . LEU A 1 125 ? 14.576 -8.362 -16.112 1.00 86.94 125 LEU A O 1
ATOM 982 N N . THR A 1 126 ? 13.236 -10.162 -16.157 1.00 85.50 126 THR A N 1
ATOM 983 C CA . THR A 1 126 ? 12.069 -9.444 -16.670 1.00 85.50 126 THR A CA 1
ATOM 984 C C . THR A 1 126 ? 11.555 -8.423 -15.652 1.00 85.50 126 THR A C 1
ATOM 986 O O . THR A 1 126 ? 11.190 -7.310 -16.025 1.00 85.50 126 THR A O 1
ATOM 989 N N . ASP A 1 127 ? 11.546 -8.761 -14.362 1.00 87.31 127 ASP A N 1
ATOM 990 C CA . ASP A 1 127 ? 11.109 -7.856 -13.297 1.00 87.31 127 ASP A CA 1
ATOM 991 C C . ASP A 1 127 ? 12.067 -6.670 -13.121 1.00 87.31 127 ASP A C 1
ATOM 993 O O . ASP A 1 127 ? 11.603 -5.542 -12.951 1.00 87.31 127 ASP A O 1
ATOM 997 N N . ILE A 1 128 ? 13.382 -6.881 -13.262 1.00 89.12 128 ILE A N 1
ATOM 998 C CA . ILE A 1 128 ? 14.367 -5.791 -13.325 1.00 89.12 128 ILE A CA 1
ATOM 999 C C . ILE A 1 128 ? 14.056 -4.868 -14.506 1.00 89.12 128 ILE A C 1
ATOM 1001 O O . ILE A 1 128 ? 13.978 -3.655 -14.319 1.00 89.12 128 ILE A O 1
ATOM 1005 N N . SER A 1 129 ? 13.811 -5.426 -15.696 1.00 88.31 129 SER A N 1
ATOM 1006 C CA . SER A 1 129 ? 13.468 -4.631 -16.881 1.00 88.31 129 SER A CA 1
ATOM 1007 C C . SER A 1 129 ? 12.182 -3.817 -16.680 1.00 88.31 129 SER A C 1
ATOM 1009 O O . SER A 1 129 ? 12.149 -2.630 -17.002 1.00 88.31 129 SER A O 1
ATOM 1011 N N . ARG A 1 130 ? 11.143 -4.409 -16.070 1.00 89.88 130 ARG A N 1
ATOM 1012 C CA . ARG A 1 130 ? 9.898 -3.706 -15.703 1.00 89.88 130 ARG A CA 1
ATOM 1013 C C . ARG A 1 130 ? 10.166 -2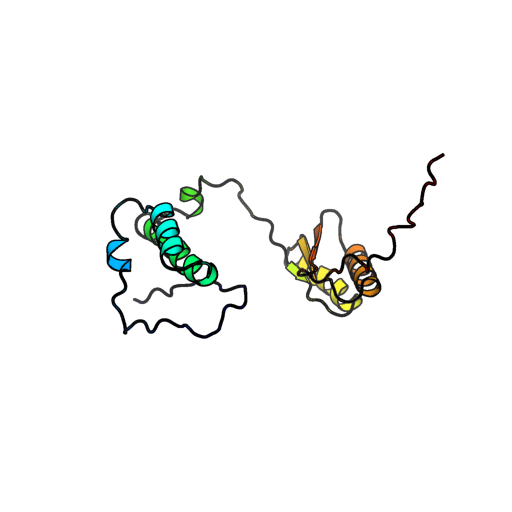.534 -14.767 1.00 89.88 130 ARG A C 1
ATOM 1015 O O . ARG A 1 130 ? 9.701 -1.430 -15.036 1.00 89.88 130 ARG A O 1
ATOM 1022 N N . ILE A 1 131 ? 10.905 -2.769 -13.681 1.00 91.44 131 ILE A N 1
ATOM 1023 C CA . ILE A 1 131 ? 11.232 -1.726 -12.701 1.00 91.44 131 ILE A CA 1
ATOM 1024 C C . ILE A 1 131 ? 12.023 -0.607 -13.375 1.00 91.44 131 ILE A C 1
ATOM 1026 O O . ILE A 1 131 ? 11.690 0.557 -13.183 1.00 91.44 131 ILE A O 1
ATOM 1030 N N . GLN A 1 132 ? 13.029 -0.945 -14.185 1.00 92.38 132 GLN A N 1
ATOM 1031 C CA . GLN A 1 132 ? 13.853 0.035 -14.889 1.00 92.38 132 GLN A CA 1
ATOM 1032 C C . GLN A 1 132 ? 13.020 0.893 -15.843 1.00 92.38 132 GLN A C 1
ATOM 1034 O O . GLN A 1 132 ? 13.096 2.116 -15.757 1.00 92.38 132 GLN A O 1
ATOM 1039 N N . LYS A 1 133 ? 12.178 0.287 -16.693 1.00 91.88 133 LYS A N 1
ATOM 1040 C CA . LYS A 1 133 ? 11.317 1.049 -17.615 1.00 91.88 133 LYS A CA 1
ATOM 1041 C C . LYS A 1 133 ? 10.336 1.953 -16.873 1.00 91.88 133 LYS A C 1
ATOM 1043 O O . LYS A 1 133 ? 10.186 3.121 -17.218 1.00 91.88 133 LYS A O 1
ATOM 1048 N N . VAL A 1 134 ? 9.699 1.443 -15.821 1.00 92.31 134 VAL A N 1
ATOM 1049 C CA . VAL A 1 134 ? 8.793 2.250 -14.995 1.00 92.31 134 VAL A CA 1
ATOM 1050 C C . VAL A 1 134 ? 9.547 3.409 -14.340 1.00 92.31 134 VAL A C 1
ATOM 1052 O O . VAL A 1 134 ? 9.091 4.545 -14.426 1.00 92.31 134 VAL A O 1
ATOM 1055 N N . ALA A 1 135 ? 10.723 3.153 -13.762 1.00 92.06 135 ALA A N 1
ATOM 1056 C CA . ALA A 1 135 ? 11.546 4.171 -13.115 1.00 92.06 135 ALA A CA 1
ATOM 1057 C C . ALA A 1 135 ? 12.017 5.262 -14.088 1.00 92.06 135 ALA A C 1
ATOM 1059 O O . ALA A 1 135 ? 12.054 6.429 -13.708 1.00 92.06 135 ALA A O 1
ATOM 1060 N N . THR A 1 136 ? 12.313 4.927 -15.349 1.00 93.06 136 THR A N 1
ATOM 1061 C CA . THR A 1 136 ? 12.681 5.936 -16.361 1.00 93.06 136 THR A CA 1
ATOM 1062 C C . THR A 1 136 ? 11.546 6.896 -16.712 1.00 93.06 136 THR A C 1
ATOM 1064 O O . THR A 1 136 ? 11.808 7.999 -17.178 1.00 93.06 136 THR A O 1
ATOM 1067 N N . CYS A 1 137 ? 10.292 6.508 -16.474 1.00 90.50 137 CYS A N 1
ATOM 1068 C CA . CYS A 1 137 ? 9.128 7.360 -16.712 1.00 90.50 137 CYS A CA 1
ATOM 1069 C C . CYS A 1 137 ? 8.731 8.200 -15.491 1.00 90.50 137 CYS A C 1
ATOM 1071 O O . CYS A 1 137 ? 7.778 8.978 -15.585 1.00 90.50 137 CYS A O 1
ATOM 1073 N N . MET A 1 138 ? 9.407 8.034 -14.352 1.00 92.69 138 MET A N 1
ATOM 1074 C CA . MET A 1 138 ? 9.061 8.720 -13.110 1.00 92.69 138 MET A CA 1
ATOM 1075 C C . MET A 1 138 ? 9.637 10.132 -13.033 1.00 92.69 138 MET A C 1
ATOM 1077 O O . MET A 1 138 ? 10.724 10.422 -13.527 1.00 92.69 138 MET A O 1
ATOM 1081 N N . GLU A 1 139 ? 8.898 11.006 -12.361 1.00 93.25 139 GLU A N 1
ATOM 1082 C CA . GLU A 1 139 ? 9.307 12.374 -12.060 1.00 93.25 139 GLU A CA 1
ATOM 1083 C C . GLU A 1 139 ? 9.948 12.478 -10.663 1.00 93.25 139 GLU A C 1
ATOM 1085 O O . GLU A 1 139 ? 9.669 11.659 -9.777 1.00 93.25 139 GLU A O 1
ATOM 1090 N N . PRO A 1 140 ? 10.789 13.502 -10.418 1.00 92.75 140 PRO A N 1
ATOM 1091 C CA . PRO A 1 140 ? 11.339 13.757 -9.093 1.00 92.75 140 PRO A CA 1
ATOM 1092 C C . PRO A 1 140 ? 10.242 13.866 -8.023 1.00 92.75 140 PRO A C 1
ATOM 1094 O O . PRO A 1 140 ? 9.291 14.633 -8.157 1.00 92.75 140 PRO A O 1
ATOM 1097 N N . GLY A 1 141 ? 10.394 13.109 -6.934 1.00 90.75 141 GLY A N 1
ATOM 1098 C CA . GLY A 1 141 ? 9.438 13.076 -5.821 1.00 90.75 141 GLY A CA 1
ATOM 1099 C C . GLY A 1 141 ? 8.363 11.990 -5.923 1.00 90.75 141 GLY A C 1
ATOM 1100 O O . GLY A 1 141 ? 7.612 11.805 -4.963 1.00 90.75 141 GLY A O 1
ATOM 1101 N N . GLU A 1 142 ? 8.302 11.245 -7.029 1.00 94.12 142 GLU A N 1
ATOM 1102 C CA . GLU A 1 142 ? 7.482 10.038 -7.120 1.00 94.12 142 GLU A CA 1
ATOM 1103 C C . GLU A 1 142 ? 8.158 8.844 -6.422 1.00 94.12 142 GLU A C 1
ATOM 1105 O O . GLU A 1 142 ? 9.382 8.710 -6.421 1.00 94.12 142 GLU A O 1
ATOM 1110 N N . VAL A 1 143 ? 7.356 7.958 -5.824 1.00 94.12 143 VAL A N 1
ATOM 1111 C CA . VAL A 1 143 ? 7.842 6.791 -5.068 1.00 94.12 143 VAL A CA 1
ATOM 1112 C C . VAL A 1 143 ? 7.413 5.498 -5.749 1.00 94.12 143 VAL A C 1
ATOM 1114 O O . VAL A 1 143 ? 6.234 5.315 -6.057 1.00 94.12 143 VAL A O 1
ATOM 1117 N N . LEU A 1 144 ? 8.361 4.576 -5.924 1.00 93.19 144 LEU A N 1
ATOM 1118 C CA . LEU A 1 144 ? 8.130 3.249 -6.487 1.00 93.19 144 LEU A CA 1
ATOM 1119 C C . LEU A 1 144 ? 8.374 2.168 -5.438 1.00 93.19 144 LEU A C 1
ATOM 1121 O O . LEU A 1 144 ? 9.484 2.025 -4.933 1.00 93.19 144 LEU A O 1
ATOM 1125 N N . ASN A 1 145 ? 7.347 1.374 -5.158 1.00 92.25 145 ASN A N 1
ATOM 1126 C CA . ASN A 1 145 ? 7.425 0.203 -4.294 1.00 92.25 145 ASN A CA 1
ATOM 1127 C C . ASN A 1 145 ? 7.302 -1.068 -5.136 1.00 92.25 145 ASN A C 1
ATOM 1129 O O . ASN A 1 145 ? 6.440 -1.149 -6.010 1.00 92.25 145 ASN A O 1
ATOM 1133 N N . ALA A 1 146 ? 8.118 -2.080 -4.853 1.00 89.69 146 ALA A N 1
ATOM 1134 C CA . ALA A 1 146 ? 8.015 -3.387 -5.493 1.00 89.69 146 ALA A CA 1
ATOM 1135 C C . ALA A 1 146 ? 7.359 -4.387 -4.534 1.00 89.69 146 ALA A C 1
ATOM 1137 O O . ALA A 1 146 ? 7.807 -4.552 -3.402 1.00 89.69 146 ALA A O 1
ATOM 1138 N N . ASP A 1 147 ? 6.307 -5.061 -4.992 1.00 89.44 147 ASP A N 1
ATOM 1139 C CA . ASP A 1 147 ? 5.606 -6.081 -4.218 1.00 89.44 147 ASP A CA 1
ATOM 1140 C C . ASP A 1 147 ? 5.646 -7.428 -4.944 1.00 89.44 147 ASP A C 1
ATOM 1142 O O . ASP A 1 147 ? 5.019 -7.623 -5.988 1.00 89.44 147 ASP A O 1
ATOM 1146 N N . ALA A 1 148 ? 6.406 -8.358 -4.368 1.00 85.19 148 ALA A N 1
ATOM 1147 C CA . ALA A 1 148 ? 6.582 -9.708 -4.883 1.00 85.19 148 ALA A CA 1
ATOM 1148 C C . ALA A 1 148 ? 5.468 -10.683 -4.482 1.00 85.19 148 ALA A C 1
ATOM 1150 O O . ALA A 1 148 ? 5.482 -11.832 -4.930 1.00 85.19 148 ALA A O 1
ATOM 1151 N N . ASN A 1 149 ? 4.543 -10.282 -3.599 1.00 84.69 149 ASN A N 1
ATOM 1152 C CA . ASN A 1 149 ? 3.519 -11.152 -3.022 1.00 84.69 149 ASN A CA 1
ATOM 1153 C C . ASN A 1 149 ? 4.099 -12.527 -2.604 1.00 84.69 149 ASN A C 1
ATOM 1155 O O . ASN A 1 149 ? 3.617 -13.558 -3.077 1.00 84.69 149 ASN A O 1
ATOM 1159 N N . THR A 1 150 ? 5.192 -12.527 -1.828 1.00 77.56 150 THR A N 1
ATOM 1160 C CA . THR A 1 150 ? 5.903 -13.723 -1.315 1.00 77.56 150 THR A CA 1
ATOM 1161 C C . THR A 1 150 ? 6.456 -14.707 -2.362 1.00 77.56 150 THR A C 1
ATOM 1163 O O . THR A 1 150 ? 6.694 -15.864 -2.030 1.00 77.56 150 THR A O 1
ATOM 1166 N N . ARG A 1 151 ? 6.659 -14.299 -3.622 1.00 71.88 151 ARG A N 1
ATOM 1167 C CA . ARG A 1 151 ? 7.115 -15.198 -4.709 1.00 71.88 151 ARG A CA 1
ATOM 1168 C C . ARG A 1 151 ? 8.621 -15.186 -4.983 1.00 71.88 151 ARG A C 1
ATOM 1170 O O . ARG A 1 151 ? 9.074 -15.883 -5.883 1.00 71.88 151 ARG A O 1
ATOM 1177 N N . LEU A 1 152 ? 9.398 -14.392 -4.249 1.00 64.81 152 LEU A N 1
ATOM 1178 C CA . LEU A 1 152 ? 10.851 -14.371 -4.415 1.00 64.81 152 LEU A CA 1
ATOM 1179 C C . LEU A 1 152 ? 11.484 -15.544 -3.664 1.00 64.81 152 LEU A C 1
ATOM 1181 O O . LEU A 1 152 ? 11.427 -15.614 -2.438 1.00 64.81 152 LEU A O 1
ATOM 1185 N N . GLU A 1 153 ? 12.101 -16.449 -4.418 1.00 66.12 153 GLU A N 1
ATOM 1186 C CA . GLU A 1 153 ? 12.955 -17.509 -3.887 1.00 66.12 153 GLU A CA 1
ATOM 1187 C C . GLU A 1 153 ? 14.335 -16.936 -3.532 1.00 66.12 153 GLU A C 1
ATOM 1189 O O . GLU A 1 153 ? 14.940 -16.206 -4.320 1.00 66.12 153 GLU A O 1
ATOM 1194 N N . THR A 1 154 ? 14.879 -17.305 -2.371 1.00 6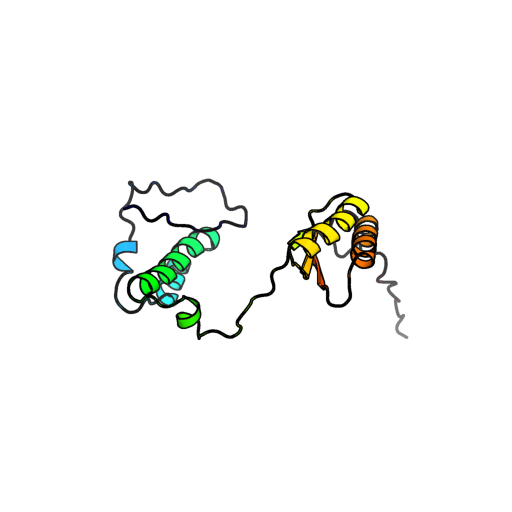4.12 154 THR A N 1
ATOM 1195 C CA . THR A 1 154 ? 16.201 -16.851 -1.897 1.00 64.12 154 THR A CA 1
ATOM 1196 C C . THR A 1 154 ? 17.369 -17.310 -2.776 1.00 64.12 154 THR A C 1
ATOM 1198 O O . THR A 1 154 ? 18.446 -16.724 -2.720 1.00 64.12 154 THR A O 1
ATOM 1201 N N . THR A 1 155 ? 17.174 -18.328 -3.614 1.00 57.75 155 THR A N 1
ATOM 1202 C CA . THR A 1 155 ? 18.200 -18.932 -4.479 1.00 57.75 155 THR A CA 1
ATOM 1203 C C . THR A 1 155 ? 18.315 -18.306 -5.871 1.00 57.75 155 THR A C 1
ATOM 1205 O O . THR A 1 155 ? 19.262 -18.622 -6.587 1.00 57.75 155 THR A O 1
ATOM 1208 N N . ARG A 1 156 ? 17.390 -17.424 -6.277 1.00 51.53 156 ARG A N 1
ATOM 1209 C CA . ARG A 1 156 ? 17.331 -16.870 -7.648 1.00 51.53 156 ARG A CA 1
ATOM 1210 C C . ARG A 1 156 ? 17.847 -15.438 -7.799 1.00 51.53 156 ARG A C 1
ATOM 1212 O O . ARG A 1 156 ? 17.764 -14.895 -8.898 1.00 51.53 156 ARG A O 1
ATOM 1219 N N . CYS A 1 157 ? 18.400 -14.822 -6.753 1.00 41.25 157 CYS A N 1
ATOM 1220 C CA . CYS A 1 157 ? 19.080 -13.531 -6.888 1.00 41.25 157 CYS A CA 1
ATOM 1221 C C . CYS A 1 157 ? 20.352 -13.702 -7.743 1.00 41.25 157 CYS A C 1
ATOM 1223 O O . CYS A 1 157 ? 21.288 -14.372 -7.295 1.00 41.25 157 CYS A O 1
ATOM 1225 N N . PRO A 1 158 ? 20.443 -13.104 -8.947 1.00 47.62 158 PRO A N 1
ATOM 1226 C CA . PRO A 1 158 ? 21.655 -13.158 -9.750 1.00 47.62 158 PRO A CA 1
ATOM 1227 C C . PRO A 1 158 ? 22.665 -12.171 -9.149 1.00 47.62 158 PRO A C 1
ATOM 1229 O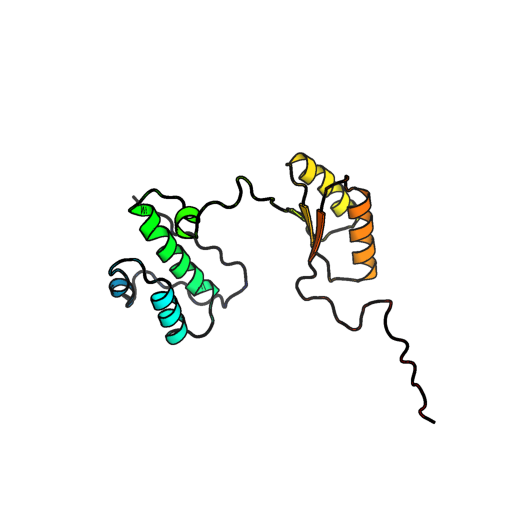 O . PRO A 1 158 ? 22.733 -11.011 -9.539 1.00 47.62 158 PRO A O 1
ATOM 1232 N N . GLY A 1 159 ? 23.403 -12.621 -8.133 1.00 54.31 159 GLY A N 1
ATOM 1233 C CA . GLY A 1 159 ? 24.449 -11.837 -7.475 1.00 54.31 159 GLY A CA 1
ATOM 1234 C C . GLY A 1 159 ? 24.487 -12.029 -5.962 1.00 54.31 159 GLY A C 1
ATOM 1235 O O . GLY A 1 159 ? 24.047 -11.161 -5.219 1.00 54.31 159 GLY A O 1
ATOM 1236 N N . GLY A 1 160 ? 25.038 -13.149 -5.486 1.00 34.53 160 GLY A N 1
ATOM 1237 C CA . GLY A 1 160 ? 25.313 -13.308 -4.057 1.00 34.53 160 GLY A CA 1
ATOM 1238 C C . GLY A 1 160 ? 25.796 -14.698 -3.657 1.00 34.53 160 GLY A C 1
ATOM 1239 O O . GLY A 1 160 ? 24.987 -15.593 -3.450 1.00 34.53 160 GLY A O 1
ATOM 1240 N N . GLY A 1 161 ? 27.116 -14.852 -3.492 1.00 33.53 161 GLY A N 1
ATOM 1241 C CA . GLY A 1 161 ? 27.698 -15.933 -2.688 1.00 33.53 161 GLY A CA 1
ATOM 1242 C C . GLY A 1 161 ? 28.702 -16.850 -3.387 1.00 33.53 161 GLY A C 1
ATOM 1243 O O . GLY A 1 161 ? 28.507 -18.063 -3.413 1.00 33.53 161 GLY A O 1
ATOM 1244 N N . ARG A 1 162 ? 29.849 -16.320 -3.843 1.00 38.00 162 ARG A N 1
ATOM 1245 C CA . ARG A 1 162 ? 31.081 -17.126 -3.801 1.00 38.00 162 ARG A CA 1
ATOM 1246 C C . ARG A 1 162 ? 31.362 -17.402 -2.323 1.00 38.00 162 ARG A C 1
ATOM 1248 O O . ARG A 1 162 ? 31.762 -16.498 -1.596 1.00 38.00 162 ARG A O 1
ATOM 1255 N N . ARG A 1 163 ? 31.116 -18.634 -1.867 1.00 35.94 163 ARG A N 1
ATOM 1256 C CA . ARG A 1 163 ? 31.650 -19.113 -0.588 1.00 35.94 163 ARG A CA 1
ATOM 1257 C C . ARG A 1 163 ? 33.169 -19.146 -0.731 1.00 35.94 163 ARG A C 1
ATOM 1259 O O . ARG A 1 163 ? 33.707 -20.075 -1.325 1.00 35.94 163 ARG A O 1
ATOM 1266 N N . HIS A 1 164 ? 33.856 -18.137 -0.208 1.00 34.47 164 HIS A N 1
ATOM 1267 C CA . HIS A 1 164 ? 35.256 -18.303 0.155 1.00 34.47 164 HIS A CA 1
ATOM 1268 C C . HIS A 1 164 ? 35.288 -19.311 1.304 1.00 34.47 164 HIS A C 1
ATOM 1270 O O . HIS A 1 164 ? 34.963 -18.981 2.442 1.00 34.47 164 HIS A O 1
ATOM 1276 N N . GLN A 1 165 ? 35.617 -20.563 0.989 1.00 32.38 165 GLN A N 1
ATOM 1277 C CA . GLN A 1 165 ? 36.137 -21.476 1.994 1.00 32.38 165 GLN A CA 1
ATOM 1278 C C . GLN A 1 165 ? 37.508 -20.924 2.392 1.00 32.38 165 GLN A C 1
ATOM 1280 O O . GLN A 1 165 ? 38.486 -21.097 1.671 1.00 32.38 165 GLN A O 1
ATOM 1285 N N . GLY A 1 166 ? 37.551 -20.166 3.486 1.00 29.77 166 GLY A N 1
ATOM 1286 C CA . GLY A 1 166 ? 38.798 -19.878 4.176 1.00 29.77 166 GLY A CA 1
ATOM 1287 C C . GLY A 1 166 ? 39.262 -21.166 4.839 1.00 29.77 166 GLY A C 1
ATOM 1288 O O . GLY A 1 166 ? 38.648 -21.623 5.800 1.00 29.77 166 GLY A O 1
ATOM 1289 N N . THR A 1 167 ? 40.306 -21.774 4.288 1.00 34.62 167 THR A N 1
ATOM 1290 C CA . THR A 1 167 ? 41.120 -22.772 4.979 1.00 34.62 167 THR A CA 1
ATOM 1291 C C . THR A 1 167 ? 41.713 -22.127 6.225 1.00 34.62 167 THR A C 1
ATOM 1293 O O . THR A 1 167 ? 42.462 -21.157 6.119 1.00 34.62 167 THR A O 1
ATOM 1296 N N . ALA A 1 168 ? 41.350 -22.657 7.389 1.00 32.12 168 ALA A N 1
ATOM 1297 C CA . ALA A 1 168 ? 42.047 -22.395 8.635 1.00 32.12 168 ALA A CA 1
ATOM 1298 C C . ALA A 1 168 ? 43.419 -23.085 8.589 1.00 32.12 168 ALA A C 1
ATOM 1300 O O . ALA A 1 168 ? 43.495 -24.289 8.332 1.00 32.12 168 ALA A O 1
ATOM 1301 N N . ALA A 1 169 ? 44.469 -22.306 8.829 1.00 32.62 169 ALA A N 1
ATOM 1302 C CA . ALA A 1 169 ? 45.776 -22.736 9.304 1.00 32.62 169 ALA A CA 1
ATOM 1303 C C . ALA A 1 169 ? 46.185 -21.756 10.407 1.00 32.62 169 ALA A C 1
ATOM 1305 O O . ALA A 1 169 ? 45.906 -20.546 10.223 1.00 32.62 169 ALA A O 1
#

Secondary structure (DSSP, 8-state):
----------S---S-----TTS---GGGGG-SSS--HHHHHHHHHHHSSS-HHHHHHHHHHHHHHHHHHS---HHHHTT--S-S----EEEE-S--HHHHHHHHHHHHHTT--EEEEE--S-HHHHHHHHHHHHHTPPTT-EEEEE-TT---TT--SS----------

Foldseek 3Di:
DDDDQDADQDDDDPPPDDPPPPDDPPPCVVQPDDDRPLVVVVVVCCVVDPDPVSVVRSVSVVSLVVVCVVPVDPSCVVVVHDPDDDDQDEEEQDDDQLVVSLVVVVVVVVVVHQEYEYEDQDAVVRRVSSVVSNVVSHDPPRYYHYDPVPRDDPPRPPDDDPPPPPDDD

Radius of gyration: 23.91 Å; chains: 1; bounding box: 80×39×50 Å

pLDDT: mean 72.19, std 23.05, range [27.05, 95.19]

Sequence (169 aa):
MSAARWGPTYLPGPCGGRPDRNRHPGPWKSLAKGPIQLDCINDRMDELLKGHPYVKSAIDMACWDIPGQDRPLPLYTLLGGKQQDKVKLYKVVTRTDPDAMAARIAEYRAEGYRNYQVKVGADPLTDISRIQKVATCMEPGEVLNADANTRLETTRCPGGGRRHQGTAA